Protein AF-A0A5D3DZ81-F1 (afdb_monomer)

Sequence (91 aa):
MGLFFCLTTPLGIAIGIAVTKGYDEDSPKALIVEGILNAASSGILIYMALVDLLAADFMNPRMQSNGKLQLLANVSLILGAALMSLLAIWA

Foldseek 3Di:
DVVCVVVVVVVVVVVVVVVVVVDDCPDPVNVVVCVVVVVVVVVVVVCCVVPVPVVVQCPDPVCVVDVPVVVVVVVVVVVVVVVVVVVVVVD

Structure (mmCIF, N/CA/C/O backbone):
data_AF-A0A5D3DZ81-F1
#
_entry.id   AF-A0A5D3DZ81-F1
#
loop_
_atom_site.group_PDB
_atom_site.id
_atom_site.type_symbol
_atom_site.label_atom_id
_atom_site.label_alt_id
_atom_site.label_comp_id
_atom_site.label_asym_id
_atom_site.label_entity_id
_atom_site.label_seq_id
_atom_site.pdbx_PDB_ins_code
_atom_site.Cartn_x
_atom_site.Cartn_y
_atom_site.Cartn_z
_atom_site.occupancy
_atom_site.B_iso_or_equiv
_atom_site.auth_seq_id
_atom_site.auth_comp_id
_atom_site.auth_asym_id
_atom_site.auth_atom_id
_atom_site.pdbx_PDB_model_num
ATOM 1 N N . MET A 1 1 ? 3.514 20.010 1.274 1.00 58.47 1 MET A N 1
ATOM 2 C CA . MET A 1 1 ? 3.334 18.543 1.189 1.00 58.47 1 MET A CA 1
ATOM 3 C C . MET A 1 1 ? 2.318 18.122 0.118 1.00 58.47 1 MET A C 1
ATOM 5 O O . MET A 1 1 ? 2.668 17.298 -0.709 1.00 58.47 1 MET A O 1
ATOM 9 N N . GLY A 1 2 ? 1.102 18.693 0.074 1.00 68.44 2 GLY A N 1
ATOM 10 C CA . GLY A 1 2 ? 0.014 18.208 -0.801 1.00 68.44 2 GLY A CA 1
ATOM 11 C C . GLY A 1 2 ? 0.278 18.233 -2.316 1.00 68.44 2 GLY A C 1
ATOM 12 O O . GLY A 1 2 ? 0.003 17.248 -2.985 1.00 68.44 2 GLY A O 1
ATOM 13 N N . LEU A 1 3 ? 0.878 19.302 -2.859 1.00 72.75 3 LEU A N 1
ATOM 14 C CA . LEU A 1 3 ? 1.156 19.392 -4.304 1.00 72.75 3 LEU A CA 1
ATOM 15 C C . LEU A 1 3 ? 2.137 18.315 -4.788 1.00 72.75 3 LEU A C 1
ATOM 17 O O . LEU A 1 3 ? 1.886 17.667 -5.796 1.00 72.75 3 LEU A O 1
ATOM 21 N N . PHE A 1 4 ? 3.221 18.080 -4.044 1.00 75.75 4 PHE A N 1
ATOM 22 C CA . PHE A 1 4 ? 4.202 17.040 -4.373 1.00 75.75 4 PHE A CA 1
ATOM 23 C C . PHE A 1 4 ? 3.606 15.633 -4.281 1.00 75.75 4 PHE A C 1
ATOM 25 O O . PHE A 1 4 ? 3.908 14.789 -5.121 1.00 75.75 4 PHE A O 1
ATOM 32 N N . PHE A 1 5 ? 2.717 15.392 -3.314 1.00 76.00 5 PHE A N 1
ATOM 33 C CA . PHE A 1 5 ? 2.011 14.118 -3.195 1.00 76.00 5 PHE A CA 1
ATOM 34 C C . PHE A 1 5 ? 1.072 13.881 -4.389 1.00 76.00 5 PHE A C 1
ATOM 36 O O . PHE A 1 5 ? 1.122 12.825 -5.012 1.00 76.00 5 PHE A O 1
ATOM 43 N N . CYS A 1 6 ? 0.296 14.896 -4.786 1.00 82.06 6 CYS A N 1
ATOM 44 C CA . CYS A 1 6 ? -0.599 14.813 -5.942 1.00 82.06 6 CYS A CA 1
ATOM 45 C C . CYS A 1 6 ? 0.132 14.724 -7.289 1.00 82.06 6 CYS A C 1
ATOM 47 O O . CYS A 1 6 ? -0.434 14.183 -8.230 1.00 82.06 6 CYS A O 1
ATOM 49 N N . LEU A 1 7 ? 1.357 15.251 -7.395 1.00 83.69 7 LEU A N 1
ATOM 50 C CA . LEU A 1 7 ? 2.188 15.177 -8.604 1.00 83.69 7 LEU A CA 1
ATOM 51 C C . LEU A 1 7 ? 2.955 13.857 -8.723 1.00 83.69 7 LEU A C 1
ATOM 53 O O . LEU A 1 7 ? 3.212 13.405 -9.834 1.00 83.69 7 LEU A O 1
ATOM 57 N N . THR A 1 8 ? 3.295 13.218 -7.603 1.00 83.31 8 THR A N 1
ATOM 58 C CA . THR A 1 8 ? 4.069 11.966 -7.607 1.00 83.31 8 THR A CA 1
ATOM 59 C C . THR A 1 8 ? 3.298 10.828 -8.283 1.00 83.31 8 THR A C 1
ATOM 61 O O . THR A 1 8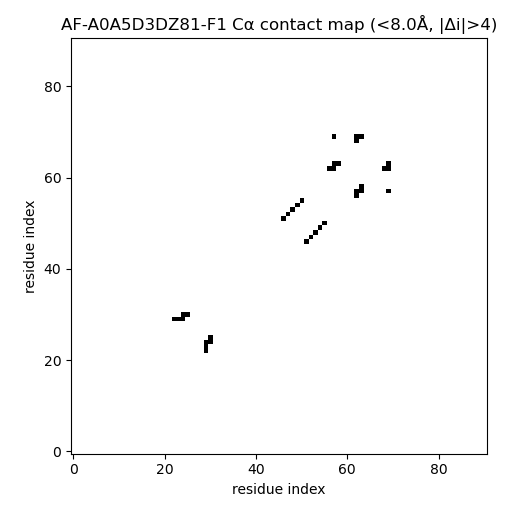 ? 3.879 10.080 -9.066 1.00 83.31 8 THR A O 1
ATOM 64 N N . THR A 1 9 ? 1.983 10.737 -8.064 1.00 84.25 9 THR A N 1
ATOM 65 C CA . THR A 1 9 ? 1.113 9.717 -8.675 1.00 84.25 9 THR A CA 1
ATOM 66 C C . THR A 1 9 ? 1.049 9.804 -10.211 1.00 84.25 9 THR A C 1
ATOM 68 O O . THR A 1 9 ? 1.376 8.814 -10.866 1.00 84.25 9 THR A O 1
ATOM 71 N N . PRO A 1 10 ? 0.689 10.947 -10.835 1.00 86.12 10 PRO A N 1
ATOM 72 C CA . PRO A 1 10 ? 0.668 11.064 -12.291 1.00 86.12 10 PRO A CA 1
ATOM 73 C C . PRO A 1 10 ? 2.069 10.972 -12.905 1.00 86.12 10 PRO A C 1
ATOM 75 O O . PRO A 1 10 ? 2.205 10.424 -13.997 1.00 86.12 10 PRO A O 1
ATOM 78 N N . LEU A 1 11 ? 3.113 11.445 -12.213 1.00 86.75 11 LEU A N 1
ATOM 79 C CA . LEU A 1 11 ? 4.495 11.297 -12.675 1.00 86.75 11 LEU A CA 1
ATOM 80 C C . LEU A 1 11 ? 4.909 9.817 -12.723 1.00 86.75 11 LEU A C 1
ATOM 82 O O . LEU A 1 11 ? 5.466 9.372 -13.723 1.00 86.75 11 LEU A O 1
ATOM 86 N N . GLY A 1 12 ? 4.590 9.045 -11.680 1.00 84.19 12 GLY A N 1
ATOM 87 C CA . GLY A 1 12 ? 4.844 7.604 -11.633 1.00 84.19 12 GLY A CA 1
ATOM 88 C C . GLY A 1 12 ? 4.119 6.843 -12.744 1.00 84.19 12 GLY A C 1
ATOM 89 O O . GLY A 1 12 ? 4.737 6.029 -13.425 1.00 84.19 12 GLY A O 1
ATOM 90 N N . ILE A 1 13 ? 2.844 7.168 -12.997 1.00 85.62 13 ILE A N 1
ATOM 91 C CA . ILE A 1 13 ? 2.064 6.578 -14.099 1.00 85.62 13 ILE A CA 1
ATOM 92 C C . ILE A 1 13 ? 2.687 6.928 -15.459 1.00 85.62 13 ILE A C 1
ATOM 94 O O . ILE A 1 13 ? 2.835 6.053 -16.310 1.00 85.62 13 ILE A O 1
ATOM 98 N N . ALA A 1 14 ? 3.097 8.183 -15.667 1.00 87.06 14 ALA A N 1
ATOM 99 C CA . ALA A 1 14 ? 3.716 8.619 -16.919 1.00 87.06 14 ALA A CA 1
ATOM 100 C C . ALA A 1 14 ? 5.046 7.898 -17.197 1.00 87.06 14 ALA A C 1
ATOM 102 O O . ALA A 1 14 ? 5.289 7.474 -18.327 1.00 87.06 14 ALA A O 1
ATOM 103 N N . ILE A 1 15 ? 5.883 7.725 -16.168 1.00 84.94 15 ILE A N 1
ATOM 104 C CA . ILE A 1 15 ? 7.126 6.948 -16.263 1.00 84.94 15 ILE A CA 1
ATOM 105 C C . ILE A 1 15 ? 6.807 5.478 -16.560 1.00 84.94 15 ILE A C 1
ATOM 107 O O . ILE A 1 15 ? 7.438 4.899 -17.441 1.00 84.94 15 ILE A O 1
ATOM 111 N N . GLY A 1 16 ? 5.802 4.902 -15.890 1.00 79.62 16 GLY A N 1
ATOM 112 C CA . GLY A 1 16 ? 5.323 3.543 -16.149 1.00 79.62 16 GLY A CA 1
ATOM 113 C C . GLY A 1 16 ? 4.981 3.332 -17.623 1.00 79.62 16 GLY A C 1
ATOM 114 O O . GLY A 1 16 ? 5.603 2.496 -18.267 1.00 79.62 16 GLY A O 1
ATOM 115 N N . ILE A 1 17 ? 4.102 4.171 -18.184 1.00 81.75 17 ILE A N 1
ATOM 116 C CA . ILE A 1 17 ? 3.692 4.121 -19.602 1.00 81.75 17 ILE A CA 1
ATOM 117 C C . ILE A 1 17 ? 4.888 4.304 -20.551 1.00 81.75 17 ILE A C 1
ATOM 119 O O . ILE A 1 17 ? 4.944 3.685 -21.615 1.00 81.75 17 ILE A O 1
ATOM 123 N N . ALA A 1 18 ? 5.847 5.166 -20.200 1.00 81.00 18 ALA A N 1
ATOM 124 C CA . ALA A 1 18 ? 7.046 5.374 -21.009 1.00 81.00 18 ALA A CA 1
ATOM 125 C C . ALA A 1 18 ? 7.938 4.123 -21.056 1.00 81.00 18 ALA A C 1
ATOM 127 O O . ALA A 1 18 ? 8.487 3.816 -22.114 1.00 81.00 18 ALA A O 1
ATOM 128 N N . VAL A 1 19 ? 8.053 3.394 -19.942 1.00 75.62 19 VAL A N 1
ATOM 129 C CA . VAL A 1 19 ? 8.824 2.146 -19.855 1.00 75.62 19 VAL A CA 1
ATOM 130 C C . VAL A 1 19 ? 8.113 0.999 -20.579 1.00 75.62 19 VAL A C 1
ATOM 132 O O . VAL A 1 19 ? 8.783 0.238 -21.276 1.00 75.62 19 VAL A O 1
ATOM 135 N N . THR A 1 20 ? 6.777 0.914 -20.516 1.00 70.25 20 THR A N 1
ATOM 136 C CA . THR A 1 20 ? 6.005 -0.145 -21.199 1.00 70.25 20 THR A CA 1
ATOM 137 C C . THR A 1 20 ? 6.197 -0.126 -22.720 1.00 70.25 20 T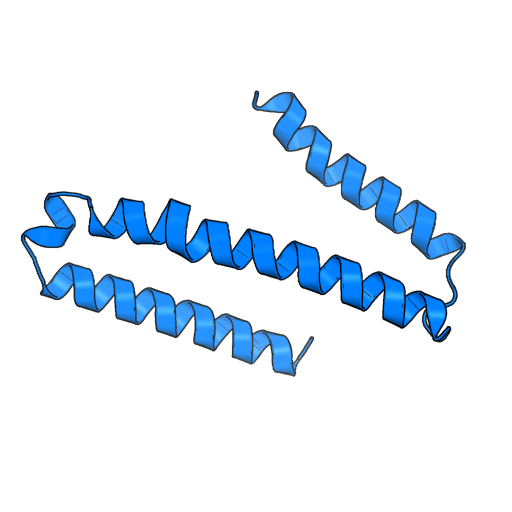HR A C 1
ATOM 139 O O . THR A 1 20 ? 6.188 -1.171 -23.354 1.00 70.25 20 THR A O 1
ATOM 142 N N . LYS A 1 21 ? 6.453 1.043 -23.328 1.00 64.94 21 LYS A N 1
ATOM 143 C CA . LYS A 1 21 ? 6.680 1.165 -24.785 1.00 64.94 21 LYS A CA 1
ATOM 144 C C . LYS A 1 21 ? 7.938 0.457 -25.305 1.00 64.94 21 LYS A C 1
ATOM 146 O O . LYS A 1 21 ? 8.049 0.267 -26.512 1.00 64.94 21 LYS A O 1
ATOM 151 N N . GLY A 1 22 ? 8.893 0.136 -24.433 1.00 64.88 22 GLY A N 1
ATOM 152 C CA . GLY A 1 22 ? 10.131 -0.571 -24.785 1.00 64.88 22 GLY A CA 1
ATOM 153 C C . GLY A 1 22 ? 10.227 -1.975 -24.187 1.00 64.88 22 GLY A C 1
ATOM 154 O O . GLY A 1 22 ? 11.317 -2.544 -24.185 1.00 64.88 22 GLY A O 1
ATOM 155 N N . TYR A 1 23 ? 9.131 -2.492 -23.628 1.00 58.53 23 TYR A N 1
ATOM 156 C CA . TYR A 1 23 ? 9.077 -3.748 -22.888 1.00 58.53 23 TYR A CA 1
ATOM 157 C C . TYR A 1 23 ? 8.214 -4.762 -23.648 1.00 58.53 23 TYR A C 1
ATOM 159 O O . TYR A 1 23 ? 7.056 -4.486 -23.933 1.00 58.53 23 TYR A O 1
ATOM 167 N N . ASP A 1 24 ? 8.768 -5.934 -23.956 1.00 61.12 24 ASP A N 1
ATOM 168 C CA . ASP A 1 24 ? 7.977 -7.097 -24.367 1.00 61.12 24 ASP A CA 1
ATOM 169 C C . ASP A 1 24 ? 7.436 -7.785 -23.104 1.00 61.12 24 ASP A C 1
ATOM 171 O O . ASP A 1 24 ? 8.215 -8.317 -22.304 1.00 61.12 24 ASP A O 1
ATOM 175 N N . GLU A 1 25 ? 6.114 -7.762 -22.920 1.00 60.28 25 GLU A N 1
ATOM 176 C CA . GLU A 1 25 ? 5.410 -8.319 -21.749 1.00 60.28 25 GLU A CA 1
ATOM 177 C C . GLU A 1 25 ? 5.642 -9.835 -21.580 1.00 60.28 25 GLU A C 1
ATOM 179 O O . GLU A 1 25 ? 5.745 -10.327 -20.459 1.00 60.28 25 GLU A O 1
ATOM 184 N N . ASP A 1 26 ? 5.849 -10.570 -22.676 1.00 62.22 26 ASP A N 1
ATOM 185 C CA . ASP A 1 26 ? 6.100 -12.020 -22.668 1.00 62.22 26 ASP A CA 1
ATOM 186 C C . ASP A 1 26 ? 7.558 -12.411 -22.346 1.00 62.22 26 ASP A C 1
ATOM 188 O O . ASP A 1 26 ? 7.913 -13.596 -22.310 1.00 62.22 26 ASP A O 1
ATOM 192 N N . SER A 1 27 ? 8.453 -11.442 -22.126 1.00 70.88 27 SER A N 1
ATOM 193 C CA . SER A 1 27 ? 9.856 -11.743 -21.841 1.00 70.88 27 SER A CA 1
ATOM 194 C C . SER A 1 27 ? 10.044 -12.219 -20.394 1.00 70.88 27 SER A C 1
ATOM 196 O O . SER A 1 27 ? 9.651 -11.528 -19.454 1.00 70.88 27 SER A O 1
ATOM 198 N N . PRO A 1 28 ? 10.762 -13.330 -20.140 1.00 72.44 28 PRO A N 1
ATOM 199 C CA . PRO A 1 28 ? 10.994 -13.817 -18.778 1.00 72.44 28 PRO A CA 1
ATOM 200 C C . PRO A 1 28 ? 11.742 -12.810 -17.889 1.00 72.44 28 PRO A C 1
ATOM 202 O O . PRO A 1 28 ? 11.585 -12.828 -16.672 1.00 72.44 28 PRO A O 1
ATOM 205 N N . LYS A 1 29 ? 12.531 -11.894 -18.470 1.00 74.88 29 LYS A N 1
ATOM 206 C CA . LYS A 1 29 ? 13.165 -10.807 -17.703 1.00 74.88 29 LYS A CA 1
ATOM 207 C C . LYS A 1 29 ? 12.145 -9.774 -17.222 1.00 74.88 29 LYS A C 1
ATOM 209 O O . LYS A 1 29 ? 12.326 -9.239 -16.132 1.00 74.88 29 LYS A O 1
ATOM 214 N N . ALA A 1 30 ? 11.103 -9.518 -18.012 1.00 76.88 30 ALA A N 1
ATOM 215 C CA . ALA A 1 30 ? 10.050 -8.575 -17.673 1.00 76.88 30 ALA A CA 1
ATOM 216 C C . ALA A 1 30 ? 9.232 -9.072 -16.480 1.00 76.88 30 ALA A C 1
ATOM 218 O O . ALA A 1 30 ? 9.134 -8.373 -15.474 1.00 76.88 30 ALA A O 1
ATOM 219 N N . LEU A 1 31 ? 8.787 -10.329 -16.541 1.00 78.88 31 LEU A N 1
ATOM 220 C CA . LEU A 1 31 ? 8.037 -10.988 -15.468 1.00 78.88 31 LEU A CA 1
ATOM 221 C C . LEU A 1 31 ? 8.821 -11.050 -14.146 1.00 78.88 31 LEU A C 1
ATOM 223 O O . LEU A 1 31 ? 8.247 -10.878 -13.074 1.00 78.88 31 LEU A O 1
ATOM 227 N N . ILE A 1 32 ? 10.143 -11.266 -14.196 1.00 83.81 32 ILE A N 1
ATOM 228 C CA . ILE A 1 32 ? 10.986 -11.265 -12.987 1.00 83.81 32 ILE A CA 1
ATOM 229 C C . ILE A 1 32 ? 11.047 -9.865 -12.365 1.00 83.81 32 ILE A C 1
ATOM 231 O O . ILE A 1 32 ? 10.907 -9.727 -11.149 1.00 83.81 32 ILE A O 1
ATOM 235 N N . VAL A 1 33 ? 11.267 -8.827 -13.176 1.00 83.94 33 VAL A N 1
ATOM 236 C CA . VAL A 1 33 ? 11.341 -7.444 -12.683 1.00 83.94 33 VAL A CA 1
ATOM 237 C C . VAL A 1 33 ? 9.989 -7.002 -12.129 1.00 83.94 33 VAL A C 1
ATOM 239 O O . VAL A 1 33 ? 9.939 -6.448 -11.031 1.00 83.94 33 VAL A O 1
ATOM 242 N N . GLU A 1 34 ? 8.901 -7.301 -12.834 1.00 84.19 34 GLU A N 1
ATOM 243 C CA . GLU A 1 34 ? 7.542 -7.032 -12.373 1.00 84.19 34 GLU A CA 1
ATOM 244 C C . GLU A 1 34 ? 7.246 -7.758 -11.059 1.00 84.19 34 GLU A C 1
ATOM 246 O O . GLU A 1 34 ? 6.799 -7.129 -10.102 1.00 84.19 34 GLU A O 1
ATOM 251 N N . GLY A 1 35 ? 7.581 -9.047 -10.959 1.00 85.56 35 GLY A N 1
ATOM 252 C CA . GLY A 1 35 ? 7.398 -9.827 -9.738 1.00 85.56 35 GLY A CA 1
ATOM 253 C C . GLY A 1 35 ? 8.144 -9.240 -8.536 1.00 85.56 35 GLY A C 1
ATOM 254 O O . GLY A 1 35 ? 7.571 -9.137 -7.451 1.00 85.56 35 GLY A O 1
ATOM 255 N N . ILE A 1 36 ? 9.393 -8.793 -8.718 1.00 90.75 36 ILE A N 1
ATOM 256 C CA . ILE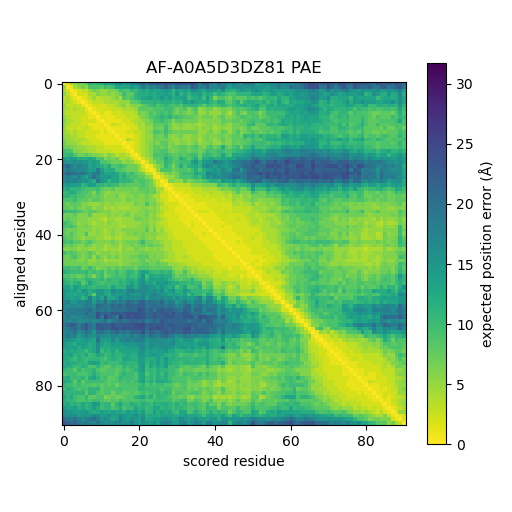 A 1 36 ? 10.180 -8.152 -7.649 1.00 90.75 36 ILE A CA 1
ATOM 257 C C . ILE A 1 36 ? 9.555 -6.815 -7.236 1.00 90.75 36 ILE A C 1
ATOM 259 O O . ILE A 1 36 ? 9.406 -6.549 -6.040 1.00 90.75 36 ILE A O 1
ATOM 263 N N . LEU A 1 37 ? 9.182 -5.974 -8.204 1.00 87.31 37 LEU A N 1
ATOM 264 C CA . LEU A 1 37 ? 8.577 -4.669 -7.929 1.00 87.31 37 LEU A CA 1
ATOM 265 C C . LEU A 1 37 ? 7.207 -4.810 -7.255 1.00 87.31 37 LEU A C 1
ATOM 267 O O . LEU A 1 37 ? 6.917 -4.087 -6.299 1.00 87.31 37 LEU A O 1
ATOM 271 N N . ASN A 1 38 ? 6.395 -5.770 -7.695 1.00 87.44 38 ASN A N 1
ATOM 272 C CA . ASN A 1 38 ? 5.088 -6.055 -7.115 1.00 87.44 38 ASN A CA 1
ATOM 273 C C . ASN A 1 38 ? 5.221 -6.629 -5.693 1.00 87.44 38 ASN A C 1
ATOM 275 O O . ASN A 1 38 ? 4.521 -6.192 -4.780 1.00 87.44 38 ASN A O 1
ATOM 279 N N . ALA A 1 39 ? 6.185 -7.526 -5.455 1.00 90.75 39 ALA A N 1
ATOM 280 C CA . ALA A 1 39 ? 6.482 -8.033 -4.114 1.00 90.75 39 ALA A CA 1
ATOM 281 C C . ALA A 1 39 ? 6.921 -6.912 -3.155 1.00 90.75 39 ALA A C 1
ATOM 283 O O . ALA A 1 39 ? 6.433 -6.838 -2.024 1.00 90.75 39 ALA A O 1
ATOM 284 N N . ALA A 1 40 ? 7.797 -6.008 -3.608 1.00 92.19 40 ALA A N 1
ATOM 285 C CA . ALA A 1 40 ? 8.223 -4.854 -2.819 1.00 92.19 40 ALA A CA 1
ATOM 286 C C . ALA A 1 40 ? 7.050 -3.903 -2.512 1.00 92.19 40 ALA A C 1
ATOM 288 O O . ALA A 1 40 ? 6.890 -3.471 -1.369 1.00 92.19 40 ALA A O 1
ATOM 289 N N . SER A 1 41 ? 6.204 -3.613 -3.506 1.00 89.19 41 SER A N 1
ATOM 290 C CA . SER A 1 41 ? 5.019 -2.762 -3.342 1.00 89.19 41 SER A CA 1
ATOM 291 C C . SER A 1 41 ? 4.003 -3.367 -2.366 1.00 89.19 41 SER A C 1
ATOM 293 O O . SER A 1 41 ? 3.577 -2.700 -1.420 1.00 89.19 41 SER A O 1
ATOM 295 N N . SER A 1 42 ? 3.685 -4.654 -2.529 1.00 90.25 42 SER A N 1
ATOM 296 C CA . SER A 1 42 ? 2.785 -5.399 -1.643 1.00 90.25 42 SER A CA 1
ATOM 297 C C . SER A 1 42 ? 3.277 -5.403 -0.192 1.00 90.25 42 SER A C 1
ATOM 299 O O . SER A 1 42 ? 2.499 -5.145 0.727 1.00 90.25 42 SER A O 1
ATOM 301 N N . GLY A 1 43 ? 4.584 -5.584 0.035 1.00 89.31 43 GLY A N 1
ATOM 302 C CA . GLY A 1 43 ? 5.170 -5.525 1.378 1.00 89.31 43 GLY A CA 1
ATOM 303 C C . GLY A 1 43 ? 4.951 -4.180 2.082 1.00 89.31 43 GLY A C 1
ATOM 304 O O . GLY A 1 43 ? 4.587 -4.149 3.259 1.00 89.31 43 GLY A O 1
ATOM 305 N N . ILE A 1 44 ? 5.108 -3.066 1.359 1.00 91.00 44 ILE A N 1
ATOM 306 C CA . ILE A 1 44 ? 4.872 -1.717 1.900 1.00 91.00 44 ILE A CA 1
ATOM 307 C C . ILE A 1 44 ? 3.383 -1.509 2.209 1.00 91.00 44 ILE A C 1
ATOM 309 O O . ILE A 1 44 ? 3.047 -0.975 3.267 1.00 91.00 44 ILE A O 1
ATOM 313 N N . LEU A 1 45 ? 2.487 -1.957 1.322 1.00 87.50 45 LEU A N 1
ATOM 314 C CA . LEU A 1 45 ? 1.039 -1.859 1.531 1.00 87.50 45 LEU A CA 1
ATOM 315 C C . LEU A 1 45 ? 0.583 -2.650 2.762 1.00 87.50 45 L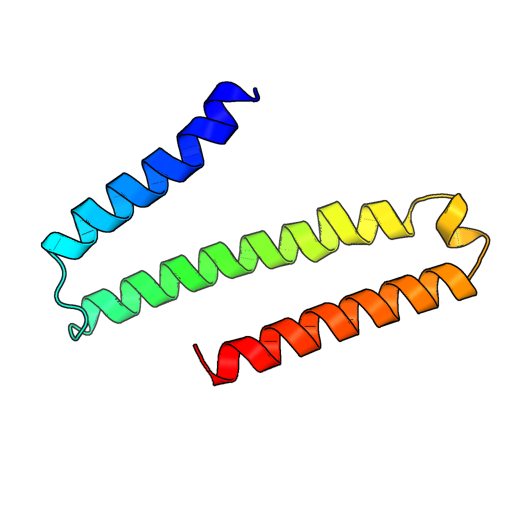EU A C 1
ATOM 317 O O . LEU A 1 45 ? -0.207 -2.137 3.554 1.00 87.50 45 LEU A O 1
ATOM 321 N N . ILE A 1 46 ? 1.111 -3.861 2.962 1.00 87.81 46 ILE A N 1
ATOM 322 C CA . ILE A 1 46 ? 0.822 -4.680 4.148 1.00 87.81 46 ILE A CA 1
ATOM 323 C C . ILE A 1 46 ? 1.321 -3.983 5.420 1.00 87.81 46 ILE A C 1
ATOM 325 O O . ILE A 1 46 ? 0.596 -3.945 6.416 1.00 87.81 46 ILE A O 1
ATOM 329 N N . TYR A 1 47 ? 2.521 -3.392 5.392 1.00 87.12 47 TYR A N 1
ATOM 330 C CA . TYR A 1 47 ? 3.050 -2.632 6.526 1.00 87.12 47 TYR A CA 1
ATOM 331 C C . TYR A 1 47 ? 2.159 -1.431 6.869 1.00 87.12 47 TYR A C 1
ATOM 333 O O . TYR A 1 47 ? 1.760 -1.289 8.023 1.00 87.12 47 TYR A O 1
ATOM 341 N N . MET A 1 48 ? 1.775 -0.613 5.883 1.00 87.75 48 MET A N 1
ATOM 342 C CA . MET A 1 48 ? 0.872 0.521 6.119 1.00 87.75 48 MET A CA 1
ATOM 343 C C . MET A 1 48 ? -0.494 0.066 6.645 1.00 87.75 48 MET A C 1
ATOM 345 O O . MET A 1 48 ? -1.040 0.678 7.561 1.00 87.75 48 MET A O 1
ATOM 349 N N . ALA A 1 49 ? -1.050 -1.019 6.101 1.00 83.06 49 ALA A N 1
ATOM 350 C CA . ALA A 1 49 ? -2.345 -1.533 6.534 1.00 83.06 49 ALA A CA 1
ATOM 351 C C . ALA A 1 49 ? -2.316 -2.025 7.990 1.00 83.06 49 ALA A C 1
ATOM 353 O O . ALA A 1 49 ? -3.209 -1.693 8.768 1.00 83.06 49 ALA A O 1
ATOM 354 N N . LEU A 1 50 ? -1.295 -2.795 8.376 1.00 78.44 50 LEU A N 1
ATOM 355 C CA . LEU A 1 50 ? -1.206 -3.392 9.712 1.00 78.44 50 LEU A CA 1
ATOM 356 C C . LEU A 1 50 ? -0.662 -2.423 10.768 1.00 78.44 50 LEU A C 1
ATOM 358 O O . LEU A 1 50 ? -1.172 -2.374 11.885 1.00 78.44 50 LEU A O 1
ATOM 362 N N . VAL A 1 51 ? 0.388 -1.673 10.445 1.00 75.56 51 VAL A N 1
ATOM 363 C CA . VAL A 1 51 ? 1.128 -0.873 11.428 1.00 75.56 51 VAL A CA 1
ATOM 364 C C . VAL A 1 51 ? 0.610 0.558 11.484 1.00 75.56 51 VAL A C 1
ATOM 366 O O . VAL A 1 51 ? 0.336 1.045 12.575 1.00 75.56 51 VAL A O 1
ATOM 369 N N . ASP A 1 52 ? 0.425 1.224 10.343 1.00 75.12 52 ASP A N 1
ATOM 370 C CA . ASP A 1 52 ? -0.020 2.626 10.344 1.00 75.12 52 ASP A CA 1
ATOM 371 C C . ASP A 1 52 ? -1.538 2.765 10.516 1.00 75.12 52 ASP A C 1
ATOM 373 O O . ASP A 1 52 ? -1.999 3.653 11.232 1.00 75.12 52 ASP A O 1
ATOM 377 N N . LEU A 1 53 ? -2.328 1.888 9.888 1.00 75.75 53 LEU A N 1
ATOM 378 C CA . LEU A 1 53 ? -3.791 1.945 9.948 1.00 75.75 53 LEU A CA 1
ATOM 379 C C . LEU A 1 53 ? -4.356 1.126 11.112 1.00 75.75 53 LEU A C 1
ATOM 381 O O . LEU A 1 53 ? -5.001 1.689 11.997 1.00 75.75 53 LEU A O 1
ATOM 385 N N . LEU A 1 54 ? -4.109 -0.188 11.147 1.00 74.06 54 LEU A N 1
ATOM 386 C CA . LEU A 1 54 ? -4.741 -1.064 12.136 1.00 74.06 54 LEU A CA 1
ATOM 387 C C . LEU A 1 54 ? -4.254 -0.771 13.563 1.00 74.06 54 LEU A C 1
ATOM 389 O O . LEU A 1 54 ? -5.069 -0.676 14.478 1.00 74.06 54 LEU A O 1
ATOM 393 N N . ALA A 1 55 ? -2.951 -0.569 13.779 1.00 70.62 55 ALA A N 1
ATOM 394 C CA . ALA A 1 55 ? -2.449 -0.287 15.125 1.00 70.62 55 ALA A CA 1
ATOM 395 C C . ALA A 1 55 ? -2.963 1.058 15.673 1.00 70.62 55 ALA A C 1
ATOM 397 O O . ALA A 1 55 ? -3.308 1.141 16.853 1.00 70.62 55 ALA A O 1
ATOM 398 N N . ALA A 1 56 ? -3.076 2.092 14.832 1.00 67.94 56 ALA A N 1
ATOM 399 C CA . ALA A 1 56 ? -3.638 3.384 15.231 1.00 67.94 56 ALA A CA 1
ATOM 400 C C . ALA A 1 56 ? -5.131 3.285 15.596 1.00 67.94 56 ALA A C 1
ATOM 402 O O . ALA A 1 56 ? -5.583 3.916 16.556 1.00 67.94 56 ALA A O 1
ATOM 403 N N . ASP A 1 57 ? -5.883 2.461 14.867 1.00 68.38 57 ASP A N 1
ATOM 404 C CA . ASP A 1 57 ? -7.312 2.231 15.090 1.00 68.38 57 ASP A CA 1
ATOM 405 C C . ASP A 1 57 ? -7.569 1.425 16.383 1.00 68.38 57 ASP A C 1
ATOM 407 O O . ASP A 1 57 ? -8.455 1.758 17.176 1.00 68.38 57 ASP A O 1
ATOM 411 N N . PHE A 1 58 ? -6.717 0.434 16.681 1.00 61.84 58 PHE A N 1
ATOM 412 C CA . PHE A 1 58 ? -6.785 -0.381 17.904 1.00 61.84 58 PHE A CA 1
ATOM 413 C C . PHE A 1 58 ? -6.265 0.328 19.169 1.00 61.84 58 PHE A C 1
ATOM 415 O O . PHE A 1 58 ? -6.726 0.030 20.277 1.00 61.84 58 PHE A O 1
ATOM 422 N N . MET A 1 59 ? -5.325 1.269 19.036 1.00 61.84 59 MET A N 1
ATOM 423 C CA . MET A 1 59 ? -4.793 2.047 20.166 1.00 61.84 59 MET A CA 1
ATOM 424 C C . MET A 1 59 ? -5.717 3.215 20.567 1.00 61.84 59 MET A C 1
ATOM 426 O O . MET A 1 59 ? -5.496 3.870 21.587 1.00 61.84 59 MET A O 1
ATOM 430 N N . ASN A 1 60 ? -6.770 3.493 19.791 1.00 64.31 60 ASN A N 1
ATOM 431 C CA . ASN A 1 60 ? -7.688 4.588 20.073 1.00 64.31 60 ASN A CA 1
ATOM 432 C C . ASN A 1 60 ? -8.593 4.262 21.288 1.00 64.31 60 ASN A C 1
ATOM 434 O O . ASN A 1 60 ? -9.289 3.240 21.280 1.00 64.31 60 ASN A O 1
ATOM 438 N N . PRO A 1 61 ? -8.668 5.129 22.319 1.00 59.38 61 PRO A N 1
ATOM 439 C CA . PRO A 1 61 ? -9.441 4.864 23.538 1.00 59.38 61 PRO A CA 1
ATOM 440 C C . PRO A 1 61 ? -10.948 4.656 23.295 1.00 59.38 61 PRO A C 1
ATOM 442 O O . PRO A 1 61 ? -11.610 4.000 24.099 1.00 59.38 61 PRO A O 1
ATOM 445 N N . ARG A 1 62 ? -11.507 5.140 22.172 1.00 57.53 62 ARG A N 1
ATOM 446 C CA . ARG A 1 62 ? -12.906 4.850 21.798 1.00 57.53 62 ARG A CA 1
ATOM 447 C C . ARG A 1 62 ? -13.131 3.414 21.315 1.00 57.53 62 ARG A C 1
ATOM 449 O O . ARG A 1 62 ? -14.230 2.895 21.497 1.00 57.53 62 ARG A O 1
ATOM 456 N N . MET A 1 63 ? -12.119 2.785 20.716 1.00 55.69 63 MET A N 1
ATOM 457 C CA . MET A 1 63 ? -12.190 1.405 20.228 1.00 55.69 63 MET A CA 1
ATOM 458 C C . MET A 1 63 ? -12.035 0.407 21.383 1.00 55.69 63 MET A C 1
ATOM 460 O O . MET A 1 63 ? -12.797 -0.553 21.474 1.00 55.69 63 MET A O 1
ATOM 464 N N . GLN A 1 64 ? -11.116 0.673 22.320 1.00 55.81 64 GLN A N 1
ATOM 465 C CA . GLN A 1 64 ? -10.887 -0.206 23.476 1.00 55.81 64 GLN A CA 1
ATOM 466 C C . GLN A 1 64 ? -12.065 -0.257 24.459 1.00 55.81 64 GLN A C 1
ATOM 468 O O . GLN A 1 64 ? -12.264 -1.265 25.131 1.00 55.81 64 GLN A O 1
ATOM 473 N N . SER A 1 65 ? -12.880 0.800 24.530 1.00 59.50 65 SER A N 1
ATOM 474 C CA . SER A 1 65 ? -14.053 0.832 25.411 1.00 59.50 65 SER A CA 1
ATOM 475 C C . SER A 1 65 ? -15.200 -0.073 24.942 1.00 59.50 65 SER A C 1
ATOM 477 O O . SER A 1 65 ? -16.047 -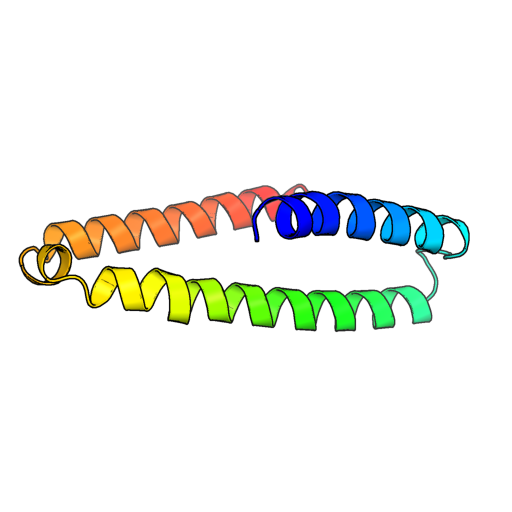0.425 25.760 1.00 59.50 65 SER A O 1
ATOM 479 N N . ASN A 1 66 ? -15.269 -0.430 23.653 1.00 62.31 66 ASN A N 1
ATOM 480 C CA . ASN A 1 66 ? -16.397 -1.158 23.072 1.00 62.31 66 ASN A CA 1
ATOM 481 C C . ASN A 1 66 ? -15.909 -2.311 22.184 1.00 62.31 66 ASN A C 1
ATOM 483 O O . ASN A 1 66 ? -15.756 -2.159 20.972 1.00 62.31 66 ASN A O 1
ATOM 487 N N . GLY A 1 67 ? -15.797 -3.515 22.755 1.00 63.56 67 GLY A N 1
ATOM 488 C CA . GLY A 1 67 ? -15.432 -4.727 22.002 1.00 63.56 67 GLY A CA 1
ATOM 489 C C . GLY A 1 67 ? -16.357 -5.040 20.812 1.00 63.56 67 GLY A C 1
ATOM 490 O O . GLY A 1 67 ? -15.929 -5.654 19.840 1.00 63.56 67 GLY A O 1
ATOM 491 N N . LYS A 1 68 ? -17.609 -4.552 20.822 1.00 65.19 68 LYS A N 1
ATOM 492 C CA . LYS A 1 68 ? -18.523 -4.633 19.664 1.00 65.19 68 LYS A CA 1
ATOM 493 C C . LYS A 1 68 ? -18.045 -3.803 18.465 1.00 65.19 68 LYS A C 1
ATOM 495 O O . LYS A 1 68 ? -18.237 -4.228 17.332 1.00 65.19 68 LYS A O 1
ATOM 500 N N . LEU A 1 69 ? -17.441 -2.637 18.707 1.00 66.00 69 LEU A N 1
ATOM 501 C CA . LEU A 1 69 ? -16.930 -1.751 17.656 1.00 66.00 69 LEU A CA 1
ATOM 502 C C . LEU A 1 69 ? -15.654 -2.332 17.039 1.00 66.00 69 LEU A C 1
ATOM 504 O O . LEU A 1 69 ? -15.506 -2.349 15.824 1.00 66.00 69 LEU A O 1
ATOM 508 N N . GLN A 1 70 ? -14.799 -2.904 17.886 1.00 66.25 70 GLN A N 1
ATOM 509 C CA . GLN A 1 70 ? -13.586 -3.606 17.481 1.00 66.25 70 GLN A CA 1
ATOM 510 C C . GLN A 1 70 ? -13.903 -4.836 16.617 1.00 66.25 70 GLN A C 1
ATOM 512 O O . GLN A 1 70 ? -13.268 -5.065 15.591 1.00 66.25 70 GLN A O 1
ATOM 517 N N . LEU A 1 71 ? -14.946 -5.592 16.981 1.00 68.44 71 LEU A N 1
ATOM 518 C CA . LEU A 1 71 ? -15.423 -6.721 16.184 1.00 68.44 71 LEU A CA 1
ATOM 519 C C . LEU A 1 71 ? -16.039 -6.261 14.853 1.00 68.44 71 LEU A C 1
ATOM 521 O O . LEU A 1 71 ? -15.788 -6.886 13.829 1.00 68.44 71 LEU A O 1
ATOM 525 N N . LEU A 1 72 ? -16.778 -5.145 14.838 1.00 76.00 72 LEU A N 1
ATOM 526 C CA . LEU A 1 72 ? -17.327 -4.562 13.608 1.00 76.00 72 LEU A CA 1
ATOM 527 C C . LEU A 1 72 ? -16.224 -4.073 12.652 1.00 76.00 72 LEU A C 1
ATOM 529 O O . LEU A 1 72 ? -16.326 -4.306 11.450 1.00 76.00 72 LEU A O 1
ATOM 533 N N . ALA A 1 73 ? -15.167 -3.447 13.178 1.00 74.50 73 ALA A N 1
ATOM 534 C CA . ALA A 1 73 ? -14.000 -3.018 12.405 1.00 74.50 73 ALA A CA 1
ATOM 535 C C . ALA A 1 73 ? -13.229 -4.215 11.823 1.00 74.50 73 ALA A C 1
ATOM 537 O O . ALA A 1 73 ? -12.848 -4.209 10.656 1.00 74.50 73 ALA A O 1
ATOM 538 N N . ASN A 1 74 ? -13.071 -5.295 12.594 1.00 73.81 74 ASN A N 1
ATOM 539 C CA . ASN A 1 74 ? -12.445 -6.517 12.086 1.00 73.81 74 ASN A CA 1
ATOM 540 C C . ASN A 1 74 ? -13.299 -7.194 11.003 1.00 73.81 74 ASN A C 1
ATOM 542 O O . ASN A 1 74 ? -12.770 -7.670 10.001 1.00 73.81 74 ASN A O 1
ATOM 546 N N . VAL A 1 75 ? -14.626 -7.214 11.173 1.00 79.56 75 VAL A N 1
ATOM 547 C CA . VAL A 1 75 ? -15.545 -7.742 10.155 1.00 79.56 75 VAL A CA 1
ATOM 548 C C . VAL A 1 75 ? -15.485 -6.897 8.885 1.00 79.56 75 VAL A C 1
ATOM 550 O O . VAL A 1 75 ? -15.407 -7.474 7.806 1.00 79.56 75 VAL A O 1
ATOM 553 N N . SER A 1 76 ? -15.470 -5.562 8.976 1.00 82.12 76 SER A N 1
ATOM 554 C CA . SER A 1 76 ? -15.363 -4.705 7.787 1.00 82.12 76 SER A CA 1
ATOM 555 C C . SER A 1 76 ? -14.019 -4.870 7.074 1.00 82.12 76 SER A C 1
ATOM 557 O O . SER A 1 76 ? -13.992 -4.868 5.845 1.00 82.12 76 SER A O 1
ATOM 559 N N . LEU A 1 77 ? -12.929 -5.093 7.816 1.00 82.69 77 LEU A N 1
ATOM 560 C CA . LEU A 1 77 ? -11.605 -5.361 7.257 1.00 82.69 77 LEU A CA 1
ATOM 561 C C . LEU A 1 77 ? -11.563 -6.697 6.506 1.00 82.69 77 LEU A C 1
ATOM 563 O O . LEU A 1 77 ? -11.107 -6.742 5.3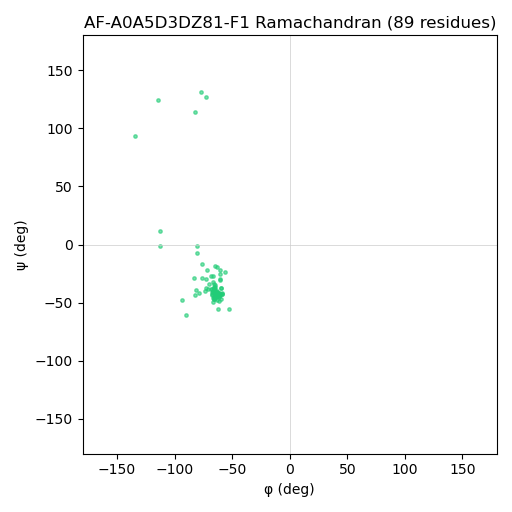64 1.00 82.69 77 LEU A O 1
ATOM 567 N N . ILE A 1 78 ? -12.095 -7.769 7.103 1.00 84.12 78 ILE A N 1
ATOM 568 C CA . ILE A 1 78 ? -12.200 -9.082 6.443 1.00 84.12 78 ILE A CA 1
ATOM 569 C C . ILE A 1 78 ? -13.112 -8.992 5.217 1.00 84.12 78 ILE A C 1
ATOM 571 O O . ILE A 1 78 ? -12.797 -9.558 4.175 1.00 84.12 78 ILE A O 1
ATOM 575 N N . LEU A 1 79 ? -14.221 -8.258 5.316 1.00 86.81 79 LEU A N 1
ATOM 576 C CA . LEU A 1 79 ? -15.159 -8.069 4.212 1.00 86.81 79 LEU A CA 1
ATOM 577 C C . LEU A 1 79 ? -14.509 -7.265 3.075 1.00 86.81 79 LEU A C 1
ATOM 579 O O . LEU A 1 79 ? -14.634 -7.647 1.916 1.00 86.81 79 LEU A O 1
ATOM 583 N N . GLY A 1 80 ? -13.736 -6.223 3.390 1.00 84.69 80 GLY A N 1
ATOM 584 C CA . GLY A 1 80 ? -12.943 -5.471 2.415 1.00 84.69 80 GLY A CA 1
ATOM 585 C C . GLY A 1 80 ? -11.884 -6.331 1.720 1.00 84.69 80 GLY A C 1
ATOM 586 O O . GLY A 1 80 ? -11.781 -6.305 0.494 1.00 84.69 80 GLY A O 1
ATOM 587 N N . ALA A 1 81 ? -11.149 -7.150 2.477 1.00 84.81 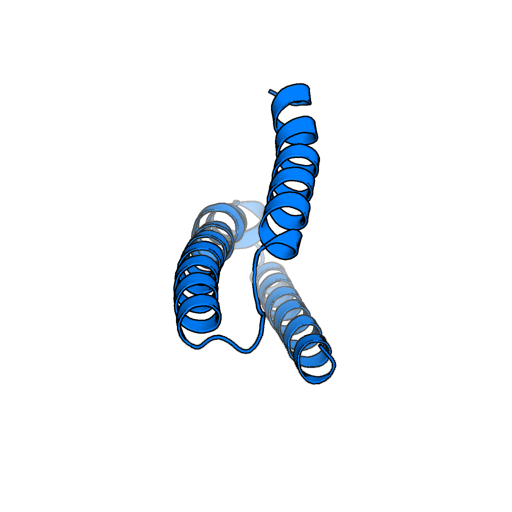81 ALA A N 1
ATOM 588 C CA . ALA A 1 81 ? -10.179 -8.093 1.919 1.00 84.81 81 ALA A CA 1
ATOM 589 C C . ALA A 1 81 ? -10.851 -9.163 1.039 1.00 84.81 81 ALA A C 1
ATOM 591 O O . ALA A 1 81 ? -10.356 -9.470 -0.045 1.00 84.81 81 ALA A O 1
ATOM 592 N N . ALA A 1 82 ? -12.007 -9.686 1.459 1.00 85.62 82 ALA A N 1
ATOM 593 C CA . ALA A 1 82 ? -12.783 -10.653 0.688 1.00 85.62 82 ALA A CA 1
ATOM 594 C C . ALA A 1 82 ? -13.298 -10.055 -0.631 1.00 85.62 82 ALA A C 1
ATOM 596 O O . ALA A 1 82 ? -13.209 -10.703 -1.673 1.00 85.62 82 ALA A O 1
ATOM 597 N N . LEU A 1 83 ? -13.776 -8.805 -0.612 1.00 86.12 83 LEU A N 1
ATOM 598 C CA . LEU A 1 83 ? -14.189 -8.087 -1.821 1.00 86.12 83 LEU A CA 1
ATOM 599 C C . LEU A 1 83 ? -13.010 -7.849 -2.775 1.00 86.12 83 LEU A C 1
ATOM 601 O O . LEU A 1 83 ? -13.151 -8.073 -3.975 1.00 86.12 83 LEU A O 1
ATOM 605 N N . MET A 1 84 ? -11.840 -7.458 -2.261 1.00 86.00 84 MET A N 1
ATOM 606 C CA . MET A 1 84 ? -10.638 -7.287 -3.091 1.00 86.00 84 MET A CA 1
ATOM 607 C C . MET A 1 84 ? -10.146 -8.617 -3.679 1.00 86.00 84 MET A C 1
ATOM 609 O O . MET A 1 84 ? -9.779 -8.667 -4.850 1.00 86.00 84 MET A O 1
ATOM 613 N N . SER A 1 85 ? -10.214 -9.714 -2.920 1.00 83.25 85 SER A N 1
ATOM 614 C CA . SER A 1 85 ? -9.890 -11.052 -3.432 1.00 83.25 85 SER A CA 1
ATOM 615 C C . SER A 1 85 ? -10.871 -11.525 -4.509 1.00 83.25 85 SER A C 1
ATOM 617 O O . SER A 1 85 ? -10.462 -12.233 -5.425 1.00 83.25 85 SER A O 1
ATOM 619 N N . LEU A 1 86 ? -12.153 -11.152 -4.415 1.00 83.50 86 LEU A N 1
ATOM 620 C CA . LEU A 1 86 ? -13.150 -11.446 -5.448 1.00 83.50 86 LEU A CA 1
ATOM 621 C C . LEU A 1 86 ? -12.879 -10.670 -6.739 1.00 83.50 86 LEU A C 1
ATOM 623 O O . LEU A 1 86 ? -13.051 -11.228 -7.817 1.00 83.50 86 LEU A O 1
ATOM 627 N N . LEU A 1 87 ? -12.436 -9.413 -6.648 1.00 82.00 87 LEU A N 1
ATOM 628 C CA . LEU A 1 87 ? -12.038 -8.635 -7.825 1.00 82.00 87 LEU A CA 1
ATOM 629 C C . LEU A 1 87 ? -10.798 -9.226 -8.503 1.00 82.00 87 LEU A C 1
ATOM 631 O O . LEU A 1 87 ? -10.753 -9.284 -9.726 1.00 82.00 87 LEU A O 1
ATOM 635 N N . ALA A 1 88 ? -9.838 -9.724 -7.721 1.00 75.5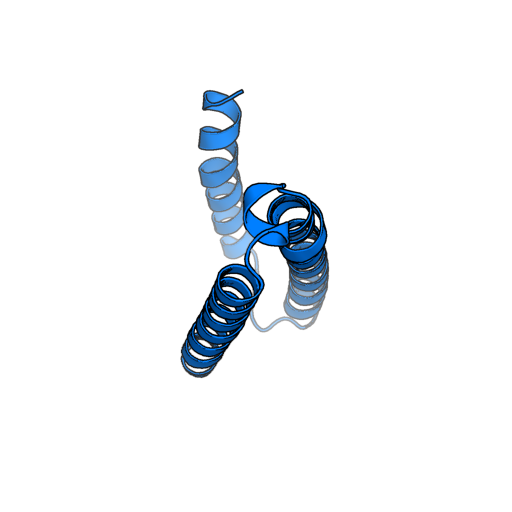0 88 ALA A N 1
ATOM 636 C CA . ALA A 1 88 ? -8.613 -10.328 -8.241 1.00 75.50 88 ALA A CA 1
ATOM 637 C C . ALA A 1 88 ? -8.843 -11.604 -9.072 1.00 75.50 88 ALA A C 1
ATOM 639 O O . ALA A 1 88 ? -7.970 -11.981 -9.838 1.00 75.50 88 ALA A O 1
ATOM 640 N N . ILE A 1 89 ? -9.996 -12.275 -8.950 1.00 73.62 89 ILE A N 1
ATOM 641 C CA . ILE A 1 89 ? -10.319 -13.448 -9.785 1.00 73.62 89 ILE A CA 1
ATOM 642 C C . ILE A 1 89 ? -10.729 -13.052 -11.217 1.00 73.62 89 ILE A C 1
ATOM 644 O O . ILE A 1 89 ? -10.765 -13.904 -12.102 1.00 73.62 89 ILE A O 1
ATOM 648 N N . TRP A 1 90 ? -11.071 -11.775 -11.422 1.00 59.12 90 TRP A N 1
ATOM 649 C CA . TRP A 1 90 ? -11.497 -11.197 -12.701 1.00 59.12 90 TRP A CA 1
ATOM 650 C C . TRP A 1 90 ? -10.494 -10.181 -13.268 1.00 59.12 90 TRP A C 1
ATOM 652 O O . TRP A 1 90 ? -10.762 -9.617 -14.330 1.00 59.12 90 TRP A O 1
ATOM 662 N N . ALA A 1 91 ? -9.400 -9.915 -12.549 1.00 49.34 91 ALA A N 1
ATOM 663 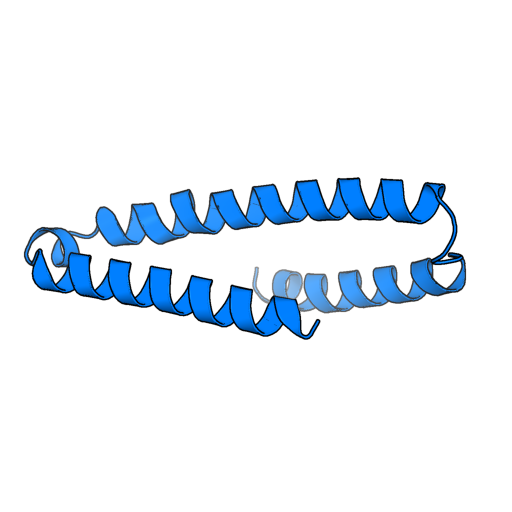C CA . ALA A 1 91 ? -8.290 -9.068 -12.980 1.00 49.34 91 ALA A CA 1
ATOM 664 C C . ALA A 1 91 ? -7.195 -9.933 -13.613 1.00 49.34 91 ALA A C 1
ATOM 666 O O . ALA A 1 91 ? -6.626 -9.477 -14.625 1.00 49.34 91 ALA A O 1
#

InterPro domains:
  IPR003689 Zinc/iron permease [PF02535] (1-88)

Mean predicted aligned error: 9.47 Å

Solvent-accessible surface area (backbone atoms only — not comparable to full-atom values): 5177 Å² total; per-residue (Å²): 115,69,67,62,57,66,48,48,56,59,51,52,51,52,52,50,58,60,52,53,77,77,51,62,81,88,37,74,70,44,51,51,52,50,51,53,53,50,51,54,51,51,53,53,51,52,46,44,50,51,57,63,45,45,44,54,54,62,70,32,73,76,34,68,76,32,68,69,55,46,51,50,52,51,50,50,50,53,48,52,52,52,52,53,54,58,50,59,78,79,106

Secondary structure (DSSP, 8-state):
-HHHHHHHHHHHHHHHHHHHTT--TT-HHHHHHHHHHHHHHHHHHHHIIIIIIIHHHHTSHHHHT-HHHHHHHHHHHHHHHHHHHHHHT--

Organism: Cucumis melo var. makuwa (NCBI:txid1194695)

Radius of gyration: 18.51 Å; Cα contacts (8 Å, |Δi|>4): 18; chains: 1; bounding box: 32×33×50 Å

pLDDT: mean 76.25, std 10.55, range [49.34, 92.19]